Protein AF-A0A3A1XKC1-F1 (afdb_monomer_lite)

Sequence (94 aa):
VYERSRSHFATLNKAQGRGSNIKYKPYVFTEQGIYMLMTVLRGELAVKQSKALIRMFKQMKDFIVENRDFLSSKEMTQLLLQTSQNTNDIMQHS

pLDDT: mean 75.53, std 11.69, range [43.47, 92.19]

Foldseek 3Di:
DQDADQDDPVVDPPVVDPPPHDNDDQPCVDLVNLVVQLVVDDDPVSVVVSVVVNVVVVVVVVVCVVCVVPCDPVNVVVVVVVVVVVVVVVVVVD

Radius of gyration: 18.78 Å; chains: 1; bounding box: 31×30×55 Å

Structure (mmCIF, N/CA/C/O backbone):
data_AF-A0A3A1XKC1-F1
#
_entry.id   AF-A0A3A1XKC1-F1
#
loop_
_atom_site.group_PDB
_atom_site.id
_atom_site.type_symbol
_atom_site.label_atom_id
_atom_site.label_alt_id
_atom_site.label_comp_id
_atom_site.label_asym_id
_atom_site.la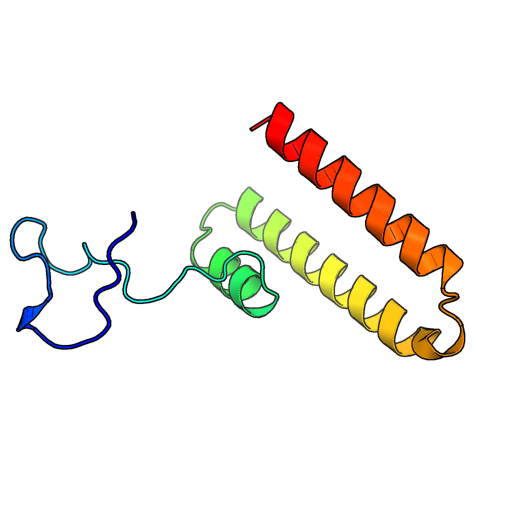bel_entity_id
_atom_site.label_seq_id
_atom_site.pdbx_PDB_ins_code
_atom_site.Cartn_x
_atom_site.Cartn_y
_atom_site.Cartn_z
_atom_site.occupancy
_atom_site.B_iso_or_equiv
_atom_site.auth_seq_id
_atom_site.auth_comp_id
_atom_site.auth_asym_id
_atom_site.auth_atom_id
_atom_site.pdbx_PDB_model_num
ATOM 1 N N . VAL A 1 1 ? -10.288 15.001 -18.520 1.00 43.47 1 VAL A N 1
ATOM 2 C CA . VAL A 1 1 ? -11.192 13.832 -18.372 1.00 43.47 1 VAL A CA 1
ATOM 3 C C . VAL A 1 1 ? -10.547 12.664 -19.100 1.00 43.47 1 VAL A C 1
ATOM 5 O O . VAL A 1 1 ? -10.369 12.767 -20.302 1.00 43.47 1 VAL A O 1
ATOM 8 N N . TYR A 1 2 ? -10.107 11.612 -18.402 1.00 51.81 2 TYR A N 1
ATOM 9 C CA . TYR A 1 2 ? -9.562 10.423 -19.072 1.00 51.81 2 TYR A CA 1
ATOM 10 C C . TYR A 1 2 ? -10.721 9.630 -19.684 1.00 51.81 2 TYR A C 1
ATOM 12 O O . TYR A 1 2 ? -11.527 9.032 -18.964 1.00 51.81 2 TYR A O 1
ATOM 20 N N . GLU A 1 3 ? -10.837 9.695 -21.006 1.00 52.97 3 GLU A N 1
ATOM 21 C CA . GLU A 1 3 ? -11.841 8.974 -21.780 1.00 52.97 3 GLU A CA 1
ATOM 22 C C . GLU A 1 3 ? -11.546 7.467 -21.717 1.00 52.97 3 GLU A C 1
ATOM 24 O O . GLU A 1 3 ? -10.424 7.023 -21.956 1.00 52.97 3 GLU A O 1
ATOM 29 N N . ARG A 1 4 ? -12.536 6.679 -21.283 1.00 56.06 4 ARG A N 1
ATOM 30 C CA . ARG A 1 4 ? -12.395 5.240 -21.007 1.00 56.06 4 ARG A CA 1
ATOM 31 C C . ARG A 1 4 ? -13.024 4.436 -22.142 1.00 56.06 4 ARG A C 1
ATOM 33 O O . ARG A 1 4 ? -14.237 4.230 -22.137 1.00 56.06 4 ARG A O 1
ATOM 40 N N . SER A 1 5 ? -12.220 3.934 -23.075 1.00 60.44 5 SER A N 1
ATOM 41 C CA . SER A 1 5 ? -12.683 3.000 -24.112 1.00 60.44 5 SER A CA 1
ATOM 42 C C . SER A 1 5 ? -12.840 1.593 -23.522 1.00 60.44 5 SER A C 1
ATOM 44 O O . SER A 1 5 ? -11.858 0.901 -23.246 1.00 60.44 5 SER A O 1
ATOM 46 N N . ARG A 1 6 ? -14.089 1.169 -23.284 1.00 56.09 6 ARG A N 1
ATOM 47 C CA . ARG A 1 6 ? -14.393 -0.149 -22.694 1.00 56.09 6 ARG A CA 1
ATOM 48 C C . ARG A 1 6 ? -14.678 -1.247 -23.715 1.00 56.09 6 ARG A C 1
ATOM 50 O O . ARG A 1 6 ? -14.646 -2.416 -23.343 1.00 56.09 6 ARG A O 1
ATOM 57 N N . SER A 1 7 ? -14.937 -0.925 -24.982 1.00 56.94 7 SER A N 1
ATOM 58 C CA . SER A 1 7 ? -15.268 -1.958 -25.964 1.00 56.94 7 SER A CA 1
ATOM 59 C C . SER A 1 7 ? -15.138 -1.513 -27.420 1.00 56.94 7 SER A C 1
ATOM 61 O O . SER A 1 7 ? -15.390 -0.369 -27.796 1.00 56.94 7 SER A O 1
ATOM 63 N N . HIS A 1 8 ? -14.795 -2.516 -28.229 1.00 51.50 8 HIS A N 1
ATOM 64 C CA . HIS A 1 8 ? -14.815 -2.558 -29.685 1.00 51.50 8 HIS A CA 1
ATOM 65 C C . HIS A 1 8 ? -13.737 -1.747 -30.417 1.00 51.50 8 HIS A C 1
ATOM 67 O O . HIS A 1 8 ? -13.399 -0.622 -30.063 1.00 51.50 8 HIS A O 1
ATOM 73 N N . PHE A 1 9 ? -13.226 -2.331 -31.504 1.00 59.62 9 PHE A N 1
ATOM 74 C CA . PHE A 1 9 ? -12.271 -1.731 -32.449 1.00 59.62 9 PHE A CA 1
ATOM 75 C C . PHE A 1 9 ? -12.687 -0.312 -32.913 1.00 59.62 9 PHE A C 1
ATOM 77 O O . PHE A 1 9 ? -11.851 0.457 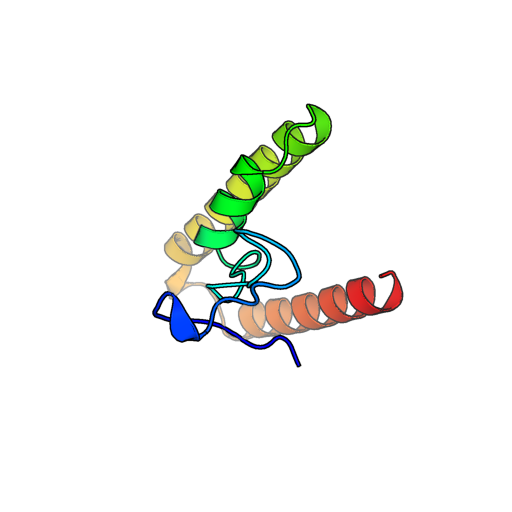-33.381 1.00 59.62 9 PHE A O 1
ATOM 84 N N . ALA A 1 10 ? -13.976 0.020 -32.760 1.00 57.81 10 ALA A N 1
ATOM 85 C CA . ALA A 1 10 ? -14.618 1.284 -33.099 1.00 57.81 10 ALA A CA 1
ATOM 86 C C . ALA A 1 10 ? -14.270 2.472 -32.179 1.00 57.81 10 ALA A C 1
ATOM 88 O O . ALA A 1 10 ? -14.249 3.595 -32.667 1.00 57.81 10 ALA A O 1
ATOM 89 N N . THR A 1 11 ? -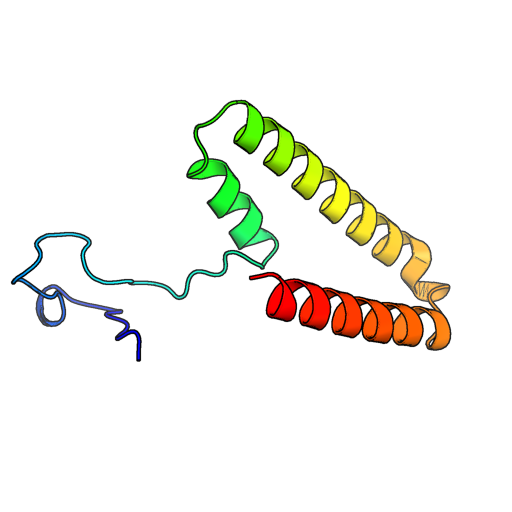13.975 2.263 -30.888 1.00 57.41 11 THR A N 1
ATOM 90 C CA . THR A 1 11 ? -13.663 3.368 -29.944 1.00 57.41 11 THR A CA 1
ATOM 91 C C . THR A 1 11 ? -12.162 3.547 -29.697 1.00 57.41 11 THR A C 1
ATOM 93 O O . THR A 1 11 ? -11.740 4.344 -28.860 1.00 57.41 11 THR A O 1
ATOM 96 N N . LEU A 1 12 ? -11.333 2.785 -30.413 1.00 60.38 12 LEU A N 1
ATOM 97 C CA . LEU A 1 12 ? -9.886 2.793 -30.253 1.00 60.38 12 LEU A CA 1
ATOM 98 C C . LEU A 1 12 ? -9.305 3.999 -30.998 1.00 60.38 12 LEU A C 1
ATOM 100 O O . LEU A 1 12 ? -9.498 4.132 -32.205 1.00 60.38 12 LEU A O 1
ATOM 104 N N . ASN A 1 13 ? -8.595 4.874 -30.282 1.00 61.44 13 ASN A N 1
ATOM 105 C CA . ASN A 1 13 ? -7.990 6.069 -30.866 1.00 61.44 13 ASN A CA 1
ATOM 106 C C . ASN A 1 13 ? -6.872 5.669 -31.851 1.00 61.44 13 ASN A C 1
ATOM 108 O O . ASN A 1 13 ? -5.744 5.367 -31.455 1.00 61.44 13 ASN A O 1
ATOM 112 N N . LYS A 1 14 ? -7.216 5.589 -33.145 1.00 62.44 14 LYS A N 1
ATOM 113 C CA . LYS A 1 14 ? -6.342 5.058 -34.206 1.00 62.44 14 LYS A CA 1
ATOM 114 C C . LYS A 1 14 ? -5.123 5.943 -34.477 1.00 62.44 14 LYS A C 1
ATOM 116 O O . LYS A 1 14 ? -4.127 5.434 -34.978 1.00 62.44 14 LYS A O 1
ATOM 121 N N . ALA A 1 15 ? -5.184 7.225 -34.110 1.00 66.25 15 ALA A N 1
ATOM 122 C CA . ALA A 1 15 ? -4.108 8.189 -34.336 1.00 66.25 15 ALA A CA 1
ATOM 123 C C . ALA A 1 15 ? -2.831 7.888 -33.525 1.00 66.25 15 ALA A C 1
ATOM 125 O O . ALA A 1 15 ? -1.743 8.256 -33.948 1.00 66.25 15 ALA A O 1
ATOM 126 N N . GLN A 1 16 ? -2.948 7.203 -32.382 1.00 64.62 16 GLN A N 1
ATOM 127 C CA . GLN A 1 16 ? -1.830 6.938 -31.459 1.00 64.62 16 GLN A CA 1
ATOM 128 C C . GLN A 1 16 ? -1.423 5.454 -31.376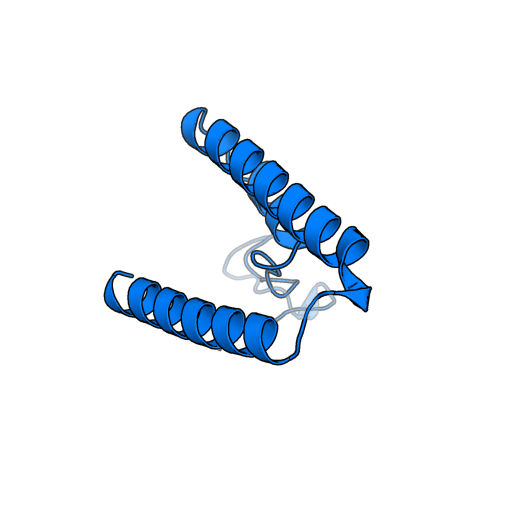 1.00 64.62 16 GLN A C 1
ATOM 130 O O . GLN A 1 16 ? -0.658 5.068 -30.498 1.00 64.62 16 GLN A O 1
ATOM 135 N N . GLY A 1 17 ? -1.914 4.603 -32.283 1.00 62.44 17 GLY A N 1
ATOM 136 C CA . GLY A 1 17 ? -1.560 3.179 -32.317 1.00 62.44 17 GLY A CA 1
ATOM 137 C C . GLY A 1 17 ? -2.257 2.313 -31.254 1.00 62.44 17 GLY A C 1
ATOM 138 O O . GLY A 1 17 ? -3.107 2.763 -30.484 1.00 62.44 17 GLY A O 1
ATOM 139 N N . ARG A 1 18 ? -1.941 1.009 -31.243 1.00 60.34 18 ARG A N 1
ATOM 140 C CA . ARG A 1 18 ? -2.520 0.036 -30.296 1.00 60.34 18 ARG A CA 1
ATOM 141 C C . ARG A 1 18 ? -2.025 0.317 -28.870 1.00 60.34 18 ARG A C 1
ATOM 143 O O . ARG A 1 18 ? -0.827 0.395 -28.649 1.00 60.34 18 ARG A O 1
ATOM 150 N N . GLY A 1 19 ? -2.945 0.387 -27.903 1.00 62.50 19 GLY A N 1
ATOM 151 C CA . GLY A 1 19 ? -2.619 0.539 -26.474 1.00 62.50 19 GLY A CA 1
ATOM 152 C C . GLY A 1 19 ? -2.686 1.970 -25.926 1.00 62.50 19 GLY A C 1
ATOM 153 O O . GLY A 1 19 ? -2.513 2.158 -24.730 1.00 62.50 19 GLY A O 1
ATOM 154 N N . SER A 1 20 ? -3.012 2.957 -26.763 1.00 64.81 20 SER A N 1
ATOM 155 C CA . SER A 1 20 ? -3.143 4.377 -26.390 1.00 64.81 20 SER A CA 1
ATOM 156 C C . SER A 1 20 ? -4.347 4.700 -25.492 1.00 64.81 20 SER A C 1
ATOM 158 O O . SER A 1 20 ? -4.422 5.779 -24.914 1.00 64.81 20 SER A O 1
ATOM 160 N N . ASN A 1 21 ? -5.303 3.776 -25.365 1.00 70.62 21 ASN A N 1
ATOM 161 C CA . ASN A 1 21 ? -6.528 3.979 -24.599 1.00 70.62 21 ASN A CA 1
ATOM 162 C C . ASN A 1 21 ? -6.490 3.223 -23.264 1.00 70.62 21 ASN A C 1
ATOM 164 O O . ASN A 1 21 ? -6.293 2.004 -23.234 1.00 70.62 21 ASN A O 1
ATOM 168 N N . ILE A 1 22 ? -6.743 3.935 -22.162 1.00 66.25 22 ILE A N 1
ATOM 169 C CA . ILE A 1 22 ? -6.860 3.344 -20.825 1.00 66.25 22 ILE A CA 1
ATOM 170 C C . ILE A 1 22 ? -8.191 2.577 -20.749 1.00 66.25 22 ILE A C 1
ATOM 172 O O . ILE A 1 22 ? -9.258 3.159 -20.554 1.00 66.25 22 ILE A O 1
ATOM 176 N N . LYS A 1 23 ? -8.126 1.248 -20.909 1.00 68.12 23 LYS A N 1
ATOM 177 C CA . LYS A 1 23 ? -9.309 0.363 -20.913 1.00 68.12 23 LYS A CA 1
ATOM 178 C C . LYS A 1 23 ? -9.972 0.213 -19.541 1.00 68.12 23 LYS A C 1
ATOM 180 O O . LYS A 1 23 ? -11.188 0.054 -19.453 1.00 68.12 23 LYS A O 1
ATOM 185 N N . TYR A 1 24 ? -9.184 0.283 -18.469 1.00 64.25 24 TYR A N 1
ATOM 186 C CA . TYR A 1 24 ? -9.645 0.099 -17.092 1.00 64.25 24 TYR A CA 1
ATOM 187 C C . TYR A 1 24 ? -9.153 1.236 -16.210 1.00 64.25 24 TYR A C 1
ATOM 189 O O . TYR A 1 24 ? -8.044 1.730 -16.396 1.00 64.25 24 TYR A O 1
ATOM 197 N N . LYS A 1 25 ? -9.963 1.637 -15.223 1.00 67.06 25 LYS A N 1
ATOM 198 C CA . LYS A 1 25 ? -9.500 2.585 -14.208 1.00 67.06 25 LYS A CA 1
ATOM 199 C C . LYS A 1 25 ? -8.321 1.922 -13.480 1.00 67.06 25 LYS A C 1
ATOM 201 O O . LYS A 1 25 ? -8.504 0.810 -12.986 1.00 67.06 25 LYS A O 1
ATOM 206 N N . PRO A 1 26 ? -7.131 2.540 -13.439 1.00 63.47 26 PRO A N 1
ATOM 207 C CA . PRO A 1 26 ? -6.005 1.957 -12.731 1.00 63.47 26 PRO A CA 1
ATOM 208 C C . PRO A 1 26 ? -6.355 1.926 -11.242 1.00 63.47 26 PRO A C 1
ATOM 210 O O . PRO A 1 26 ? -6.411 2.960 -10.582 1.00 63.47 26 PRO A O 1
ATOM 213 N N . TYR A 1 27 ? -6.635 0.736 -10.715 1.00 68.38 27 TYR A N 1
ATOM 214 C CA . TYR A 1 27 ? -6.953 0.520 -9.302 1.00 68.38 27 TYR A CA 1
ATOM 215 C C . TYR A 1 27 ? -5.693 0.456 -8.438 1.00 68.38 27 TYR A C 1
ATOM 217 O O . TYR A 1 27 ? -5.699 -0.221 -7.421 1.00 68.38 27 TYR A O 1
ATOM 225 N N . VAL A 1 28 ? -4.620 1.141 -8.836 1.00 61.72 28 VAL A N 1
ATOM 226 C CA . VAL A 1 28 ? -3.245 0.998 -8.321 1.00 61.72 28 VAL A CA 1
ATOM 227 C C . VAL A 1 28 ? -3.099 1.165 -6.801 1.00 61.72 28 VAL A C 1
ATOM 229 O O . VAL A 1 28 ? -2.139 0.663 -6.236 1.00 61.72 28 VAL A O 1
ATOM 232 N N . PHE A 1 29 ? -4.078 1.778 -6.129 1.00 64.69 29 PHE A N 1
ATOM 233 C CA . PHE A 1 29 ? -4.115 1.967 -4.671 1.00 64.69 29 PHE A CA 1
ATOM 234 C C . PHE A 1 29 ? -5.068 1.012 -3.929 1.00 64.69 29 PHE A C 1
ATOM 236 O O . PHE A 1 29 ? -5.409 1.237 -2.774 1.00 64.69 29 PHE A O 1
ATOM 243 N N . THR A 1 30 ? -5.536 -0.039 -4.596 1.00 74.00 30 THR A N 1
ATOM 244 C CA . THR A 1 30 ? -6.257 -1.157 -3.966 1.00 74.00 30 THR A CA 1
ATOM 245 C C . THR A 1 30 ? -5.290 -2.301 -3.696 1.00 74.00 30 THR A C 1
ATOM 247 O O . THR A 1 30 ? -4.221 -2.345 -4.302 1.00 74.00 30 THR A O 1
ATOM 250 N N . GLU A 1 31 ? -5.668 -3.262 -2.852 1.00 71.62 31 GLU A N 1
ATOM 251 C CA . GLU A 1 31 ? -4.841 -4.449 -2.598 1.00 71.62 31 GLU A CA 1
ATOM 252 C C . GLU A 1 31 ? -4.436 -5.138 -3.916 1.00 71.62 31 GLU A C 1
ATOM 254 O O . GLU A 1 31 ? -3.254 -5.342 -4.195 1.00 71.62 31 GLU A O 1
ATOM 259 N N . GLN A 1 32 ? -5.407 -5.375 -4.802 1.00 73.00 32 GLN A N 1
ATOM 260 C CA . GLN A 1 32 ? -5.165 -5.941 -6.128 1.00 73.00 32 GLN A CA 1
ATOM 261 C C . GLN A 1 32 ? -4.339 -5.015 -7.028 1.00 73.00 32 GLN A C 1
ATOM 263 O O . GLN A 1 32 ? -3.515 -5.488 -7.808 1.00 73.00 32 GLN A O 1
ATOM 268 N N . GLY A 1 33 ? -4.511 -3.699 -6.926 1.00 76.88 33 GLY A N 1
ATOM 269 C CA . GLY A 1 33 ? -3.727 -2.745 -7.708 1.00 76.88 33 GLY A CA 1
ATOM 270 C C . GLY A 1 33 ? -2.279 -2.601 -7.270 1.00 76.88 33 GLY A C 1
ATOM 271 O O . GLY A 1 33 ? -1.420 -2.387 -8.122 1.00 76.88 33 GLY A O 1
ATOM 272 N N . ILE A 1 34 ? -1.991 -2.783 -5.983 1.00 76.12 34 ILE A N 1
ATOM 273 C CA . ILE A 1 34 ? -0.626 -2.869 -5.461 1.00 76.12 34 ILE A CA 1
ATOM 274 C C . ILE A 1 34 ? 0.066 -4.109 -6.042 1.00 76.12 34 ILE A C 1
ATOM 276 O O . ILE A 1 34 ? 1.207 -4.016 -6.504 1.00 76.12 34 ILE A O 1
ATOM 280 N N . TYR A 1 35 ? -0.636 -5.249 -6.112 1.00 76.50 35 TYR A N 1
ATOM 281 C CA . TYR A 1 35 ? -0.126 -6.441 -6.800 1.00 76.50 35 TYR A CA 1
ATOM 282 C C . TYR A 1 35 ? 0.097 -6.202 -8.300 1.00 76.50 35 TYR A C 1
ATOM 284 O O . TYR A 1 35 ? 1.023 -6.754 -8.881 1.00 76.50 35 TYR A O 1
ATOM 292 N N . MET A 1 36 ? -0.697 -5.351 -8.950 1.00 76.81 36 MET A N 1
ATOM 293 C CA . MET A 1 36 ? -0.440 -4.972 -10.344 1.00 76.81 36 MET A CA 1
ATOM 294 C C . MET A 1 36 ? 0.779 -4.046 -10.463 1.00 76.81 36 MET A C 1
ATOM 296 O O . MET A 1 36 ? 1.615 -4.253 -11.342 1.00 76.81 36 MET A O 1
ATOM 300 N N . LEU A 1 37 ? 0.942 -3.073 -9.561 1.00 73.75 37 LEU A N 1
ATOM 301 C CA . LEU A 1 37 ? 2.092 -2.160 -9.542 1.00 73.75 37 LEU A CA 1
ATOM 302 C C . LEU A 1 37 ? 3.427 -2.904 -9.423 1.00 73.75 37 LEU A C 1
ATOM 304 O O . LEU A 1 37 ? 4.364 -2.597 -10.157 1.00 73.75 37 LEU A O 1
ATOM 308 N N . MET A 1 38 ? 3.520 -3.926 -8.567 1.00 74.69 38 MET A N 1
ATOM 309 C CA . MET A 1 38 ? 4.761 -4.707 -8.444 1.00 74.69 38 MET A CA 1
ATOM 310 C C . MET A 1 38 ? 5.164 -5.417 -9.744 1.00 74.69 38 MET A C 1
ATOM 312 O O . MET A 1 38 ? 6.341 -5.705 -9.927 1.00 74.69 38 MET A O 1
ATOM 316 N N . THR A 1 39 ? 4.218 -5.701 -10.650 1.00 73.88 39 THR A N 1
ATOM 317 C CA . THR A 1 39 ? 4.529 -6.374 -11.925 1.00 73.88 39 THR A CA 1
ATOM 318 C C . THR A 1 39 ? 5.119 -5.431 -12.970 1.00 73.88 39 THR A C 1
ATOM 320 O O . THR A 1 39 ? 5.849 -5.876 -13.855 1.00 73.88 39 THR A O 1
ATOM 323 N N . VAL A 1 40 ? 4.833 -4.129 -12.868 1.00 75.50 40 VAL A N 1
ATOM 324 C CA . VAL A 1 40 ? 5.340 -3.110 -13.801 1.00 75.50 40 VAL A CA 1
ATOM 325 C C . VAL A 1 40 ? 6.637 -2.456 -13.315 1.00 75.50 40 VAL A C 1
ATOM 327 O O . VAL A 1 40 ? 7.394 -1.918 -14.122 1.00 75.50 40 VAL A O 1
ATOM 330 N N . LEU A 1 41 ? 6.935 -2.537 -12.017 1.00 80.69 41 LEU A N 1
ATOM 331 C CA . LEU A 1 41 ? 8.174 -2.035 -11.427 1.00 80.69 41 LEU A CA 1
ATOM 332 C C . LEU A 1 41 ? 9.336 -3.015 -11.669 1.00 80.69 41 LEU A C 1
ATOM 334 O O . LEU A 1 41 ? 9.347 -4.125 -11.149 1.00 80.69 41 LEU A O 1
ATOM 338 N N . ARG A 1 42 ? 10.337 -2.598 -12.458 1.00 78.69 42 ARG A N 1
ATOM 339 C CA . ARG A 1 42 ? 11.464 -3.456 -12.892 1.00 78.69 42 ARG A CA 1
ATOM 340 C C . ARG A 1 42 ? 12.808 -3.194 -12.196 1.00 78.69 42 ARG A C 1
ATOM 342 O O . ARG A 1 42 ? 13.748 -3.948 -12.413 1.00 78.69 42 ARG A O 1
ATOM 349 N N . GLY A 1 43 ? 12.916 -2.145 -11.379 1.00 86.75 43 GLY A N 1
ATOM 350 C CA . GLY A 1 43 ? 14.156 -1.801 -10.671 1.00 86.75 43 GLY A CA 1
ATOM 351 C C . GLY A 1 43 ? 14.341 -2.593 -9.376 1.00 86.75 43 GLY A C 1
ATOM 352 O O . GLY A 1 43 ? 13.369 -2.854 -8.674 1.00 86.75 43 GLY A O 1
ATOM 353 N N . GLU A 1 44 ? 15.580 -2.923 -9.011 1.00 86.31 44 GLU A N 1
ATOM 354 C CA . GLU A 1 44 ? 15.889 -3.690 -7.792 1.00 86.31 44 GLU A CA 1
ATOM 355 C C . GLU A 1 44 ? 15.374 -3.001 -6.515 1.00 86.31 44 GLU A C 1
ATOM 357 O O . GLU A 1 44 ? 14.731 -3.633 -5.669 1.00 86.31 44 GLU A O 1
ATOM 362 N N . LEU A 1 45 ? 15.552 -1.676 -6.424 1.00 87.88 45 LEU A N 1
ATOM 363 C CA . LEU A 1 45 ? 14.998 -0.859 -5.343 1.00 87.88 45 LEU A CA 1
ATOM 364 C C . LEU A 1 45 ? 13.464 -0.911 -5.322 1.00 87.88 45 LEU A C 1
ATOM 366 O O . LEU A 1 45 ? 12.867 -1.110 -4.264 1.00 87.88 45 LEU A O 1
ATOM 370 N N . ALA A 1 46 ? 12.835 -0.789 -6.491 1.00 84.38 46 ALA A N 1
ATOM 371 C CA . ALA A 1 46 ? 11.384 -0.795 -6.617 1.00 84.38 46 ALA A CA 1
ATOM 372 C C . ALA A 1 46 ? 10.794 -2.159 -6.220 1.00 84.38 46 ALA A C 1
ATOM 374 O O . ALA A 1 46 ? 9.847 -2.213 -5.442 1.00 84.38 46 ALA A O 1
ATOM 375 N N . VAL A 1 47 ? 11.410 -3.267 -6.645 1.00 83.50 47 VAL A N 1
ATOM 376 C CA . VAL A 1 47 ? 11.007 -4.631 -6.262 1.00 83.50 47 VAL A CA 1
ATOM 377 C C . VAL A 1 47 ? 11.131 -4.842 -4.750 1.00 83.50 47 VAL A C 1
ATOM 379 O O . VAL A 1 47 ? 10.233 -5.420 -4.129 1.00 83.50 47 VAL A O 1
ATOM 382 N N . LYS A 1 48 ? 12.220 -4.368 -4.128 1.00 87.38 48 LYS A N 1
ATOM 383 C CA . LYS A 1 48 ? 12.412 -4.448 -2.670 1.00 87.38 48 LYS A CA 1
ATOM 384 C C . LYS A 1 48 ? 11.335 -3.658 -1.923 1.00 87.38 48 LYS A C 1
ATOM 386 O O . LYS A 1 48 ? 10.746 -4.183 -0.976 1.00 87.38 48 LYS A O 1
ATOM 391 N N . GLN A 1 49 ? 11.051 -2.436 -2.369 1.00 84.81 49 GLN A N 1
ATOM 392 C CA . GLN A 1 49 ? 10.023 -1.577 -1.781 1.00 84.81 49 GLN A CA 1
ATOM 393 C C . GLN A 1 49 ? 8.617 -2.166 -1.950 1.00 84.81 49 GLN A C 1
ATOM 395 O O . GLN A 1 49 ? 7.876 -2.244 -0.973 1.00 84.81 49 GLN A O 1
ATOM 400 N N . SER A 1 50 ? 8.264 -2.678 -3.133 1.00 82.50 50 SER A N 1
ATOM 401 C CA . SER A 1 50 ? 6.958 -3.313 -3.363 1.00 82.50 50 SER A CA 1
ATOM 402 C C . SER A 1 50 ? 6.732 -4.528 -2.462 1.00 82.50 50 SER A C 1
ATOM 404 O O . SER A 1 50 ? 5.648 -4.690 -1.904 1.00 82.50 50 SER A O 1
ATOM 406 N N . LYS A 1 51 ? 7.760 -5.365 -2.255 1.00 83.62 51 LYS A N 1
ATOM 407 C CA . LYS A 1 51 ? 7.680 -6.505 -1.325 1.00 83.62 51 LYS A CA 1
ATOM 408 C C . LYS A 1 51 ? 7.465 -6.057 0.121 1.00 83.62 51 LYS A C 1
ATOM 410 O O . LYS A 1 51 ? 6.700 -6.697 0.839 1.00 83.62 51 LYS A O 1
ATOM 415 N N . ALA A 1 52 ? 8.143 -4.995 0.557 1.00 86.06 52 ALA A N 1
ATOM 416 C CA . ALA A 1 52 ? 7.959 -4.442 1.897 1.00 86.06 52 ALA A CA 1
ATOM 417 C C . ALA A 1 52 ? 6.532 -3.912 2.084 1.00 86.06 52 ALA A C 1
ATOM 419 O O . ALA A 1 52 ? 5.876 -4.256 3.064 1.00 86.06 52 ALA A O 1
ATOM 420 N N . LEU A 1 53 ? 6.026 -3.176 1.095 1.00 84.38 53 LEU A N 1
ATOM 421 C CA . LEU A 1 53 ? 4.680 -2.619 1.104 1.00 84.38 53 LEU A CA 1
ATOM 422 C C . LEU A 1 53 ? 3.616 -3.724 1.221 1.00 84.38 53 LEU A C 1
ATOM 424 O O . LEU A 1 53 ? 2.774 -3.664 2.110 1.00 84.38 53 LEU A O 1
ATOM 428 N N . ILE A 1 54 ? 3.706 -4.793 0.423 1.00 83.69 54 ILE A N 1
ATOM 429 C CA . ILE A 1 54 ? 2.776 -5.936 0.513 1.00 83.69 54 ILE A CA 1
ATOM 430 C C . ILE A 1 54 ? 2.798 -6.585 1.903 1.00 83.69 54 ILE A C 1
ATOM 432 O O . ILE A 1 54 ? 1.745 -6.901 2.455 1.00 83.69 54 ILE A O 1
ATOM 436 N N . ARG A 1 55 ? 3.987 -6.781 2.490 1.00 87.50 55 ARG A N 1
ATOM 437 C CA . ARG A 1 55 ? 4.111 -7.367 3.835 1.00 87.50 55 ARG A CA 1
ATOM 438 C C . ARG A 1 55 ? 3.440 -6.497 4.892 1.00 87.50 55 ARG A C 1
ATOM 440 O O . ARG A 1 55 ? 2.742 -7.042 5.740 1.00 87.50 55 ARG A O 1
ATOM 447 N N . MET A 1 56 ? 3.609 -5.178 4.808 1.00 87.31 56 MET A N 1
ATOM 448 C CA . MET A 1 56 ? 2.950 -4.241 5.718 1.00 87.31 56 MET A CA 1
ATOM 449 C C . MET A 1 56 ? 1.428 -4.297 5.580 1.00 87.31 56 MET A C 1
ATOM 451 O O . MET A 1 56 ? 0.737 -4.447 6.581 1.00 87.31 56 MET A O 1
ATOM 455 N N . PHE A 1 57 ? 0.897 -4.269 4.354 1.00 83.38 57 PHE A N 1
ATOM 456 C CA . PHE A 1 57 ? -0.550 -4.376 4.129 1.00 83.38 57 PHE A CA 1
ATOM 457 C C . PHE A 1 57 ? -1.127 -5.696 4.646 1.00 83.38 57 PHE A C 1
ATOM 459 O O . PHE A 1 57 ? -2.180 -5.696 5.284 1.00 83.38 57 PHE A O 1
ATOM 466 N N . LYS A 1 58 ? -0.420 -6.814 4.433 1.00 86.06 58 LYS A N 1
ATOM 467 C CA . LYS A 1 58 ? -0.806 -8.113 4.994 1.00 86.06 58 LYS A CA 1
ATOM 468 C C . LYS A 1 58 ? -0.880 -8.046 6.522 1.00 86.06 58 LYS A C 1
ATOM 470 O O . LYS A 1 58 ? -1.905 -8.409 7.083 1.00 86.06 58 LYS A O 1
ATOM 475 N N . GLN A 1 59 ? 0.169 -7.544 7.175 1.00 86.88 59 GLN A N 1
ATOM 476 C CA . GLN A 1 59 ? 0.226 -7.422 8.636 1.00 86.88 59 GLN A CA 1
ATOM 477 C C . GLN A 1 59 ? -0.884 -6.523 9.186 1.00 86.88 59 GLN A C 1
ATOM 479 O O . GLN A 1 59 ? -1.531 -6.892 10.157 1.00 86.88 59 GLN A O 1
ATOM 484 N N . MET A 1 60 ? -1.149 -5.381 8.547 1.00 84.25 60 MET A N 1
ATOM 485 C CA . MET A 1 60 ? -2.249 -4.495 8.937 1.00 84.25 60 MET A CA 1
ATOM 486 C C . MET A 1 60 ? -3.605 -5.195 8.819 1.00 84.25 60 MET A C 1
ATOM 488 O O . MET A 1 60 ? -4.430 -5.095 9.723 1.00 84.25 60 MET A O 1
ATOM 492 N N . LYS A 1 61 ? -3.841 -5.928 7.724 1.00 84.94 61 LYS A N 1
ATOM 493 C CA . LYS A 1 61 ? -5.084 -6.684 7.529 1.00 84.94 61 LYS A CA 1
ATOM 494 C C . LYS A 1 61 ? -5.232 -7.782 8.578 1.00 84.94 61 LYS A C 1
ATOM 496 O O . LYS A 1 61 ? -6.309 -7.922 9.145 1.00 84.94 61 LYS A O 1
ATOM 501 N N . ASP A 1 62 ? -4.182 -8.566 8.800 1.00 87.62 62 ASP A N 1
ATOM 502 C CA . ASP A 1 62 ? -4.184 -9.666 9.766 1.00 87.62 62 ASP A CA 1
ATOM 503 C C . ASP A 1 62 ? -4.438 -9.119 11.178 1.00 87.62 62 ASP A C 1
ATOM 505 O O . ASP A 1 62 ? -5.356 -9.585 11.844 1.00 87.62 62 ASP A O 1
ATOM 509 N N . PHE A 1 63 ? -3.777 -8.021 11.556 1.00 85.56 63 PHE A N 1
ATOM 510 C CA . PHE A 1 63 ? -4.023 -7.316 12.815 1.00 85.56 63 PHE A CA 1
ATOM 511 C C . PHE A 1 63 ? -5.483 -6.872 12.971 1.00 85.56 63 PHE A C 1
ATOM 513 O O . PHE A 1 63 ? -6.094 -7.113 14.010 1.00 85.56 63 PHE A O 1
ATOM 520 N N . ILE A 1 64 ? -6.068 -6.254 11.940 1.00 82.62 64 ILE A N 1
ATOM 521 C CA . ILE A 1 64 ? -7.467 -5.807 11.982 1.00 82.62 64 ILE A CA 1
ATOM 522 C C . ILE A 1 64 ? -8.425 -6.993 12.108 1.00 82.62 64 ILE A C 1
ATOM 524 O O . ILE A 1 64 ? -9.426 -6.893 12.809 1.00 82.62 64 ILE A O 1
ATOM 528 N N . VAL A 1 65 ? -8.147 -8.101 11.418 1.00 85.00 65 VAL A N 1
ATOM 529 C CA . VAL A 1 65 ? -8.987 -9.305 11.450 1.00 85.00 65 VAL A CA 1
ATOM 530 C C . VAL A 1 65 ? -8.910 -9.995 12.811 1.00 85.00 65 VAL A C 1
ATOM 532 O O . VAL A 1 65 ? -9.952 -10.356 13.350 1.00 85.00 65 VAL A O 1
ATOM 535 N N . GLU A 1 66 ? -7.710 -10.139 13.371 1.00 85.50 66 GLU A N 1
ATOM 536 C CA . GLU A 1 66 ? -7.468 -10.773 14.674 1.00 85.50 66 GLU A CA 1
ATOM 537 C C . GLU A 1 66 ? -8.034 -9.955 15.841 1.00 85.50 66 GLU A C 1
ATOM 539 O O . GLU A 1 66 ? -8.489 -10.526 16.826 1.00 85.50 66 GLU A O 1
ATOM 544 N N . ASN A 1 67 ? -8.058 -8.625 15.718 1.00 82.56 67 ASN A N 1
ATOM 545 C CA . ASN A 1 67 ? -8.500 -7.714 16.778 1.00 82.56 67 ASN A CA 1
ATOM 546 C C . ASN A 1 67 ? -9.869 -7.076 16.491 1.00 82.56 67 ASN A C 1
ATOM 548 O O . ASN A 1 67 ? -10.189 -6.043 17.078 1.00 82.56 67 ASN A O 1
ATOM 552 N N . ARG A 1 68 ? -10.694 -7.657 15.604 1.00 72.19 68 ARG A N 1
ATOM 553 C CA . ARG A 1 68 ? -11.993 -7.072 15.200 1.00 72.19 68 ARG A CA 1
ATOM 554 C C . ARG A 1 68 ? -12.893 -6.694 16.371 1.00 72.19 68 ARG A C 1
ATOM 556 O O . ARG A 1 68 ? -13.538 -5.654 16.309 1.00 72.19 68 ARG A O 1
ATOM 563 N N . ASP A 1 69 ? -12.912 -7.522 17.407 1.00 74.25 69 ASP A N 1
ATOM 564 C CA . ASP A 1 69 ? -13.772 -7.326 18.575 1.00 74.25 69 ASP A CA 1
ATOM 565 C C . ASP A 1 69 ? -13.186 -6.311 19.574 1.00 74.25 69 ASP A C 1
ATOM 567 O O . ASP A 1 69 ? -13.909 -5.761 20.402 1.00 74.25 69 ASP A O 1
ATOM 571 N N . PHE A 1 70 ? -11.880 -6.038 19.480 1.00 68.88 70 PHE A N 1
ATOM 572 C CA . PHE A 1 70 ? -11.143 -5.129 20.362 1.00 68.88 70 PHE A CA 1
ATOM 573 C C . PHE A 1 70 ? -10.917 -3.739 19.769 1.00 68.88 70 PHE A C 1
ATOM 575 O O . PHE A 1 70 ? -10.667 -2.805 20.527 1.00 68.88 70 PHE A O 1
ATOM 582 N N . LEU A 1 71 ? -11.014 -3.585 18.445 1.00 77.19 71 LEU A N 1
ATOM 583 C CA . LEU A 1 71 ? -10.865 -2.295 17.777 1.00 77.19 71 LEU A CA 1
ATOM 584 C C . LEU A 1 71 ? -12.002 -1.359 18.186 1.00 77.19 71 LEU A C 1
ATOM 586 O O . LEU A 1 71 ? -13.111 -1.395 17.649 1.00 77.19 71 LEU A O 1
ATOM 590 N N . SER A 1 72 ? -11.716 -0.492 19.150 1.00 78.75 72 SER A N 1
ATOM 591 C CA . SER A 1 72 ? -12.681 0.479 19.631 1.00 78.75 72 SER A CA 1
ATOM 592 C C . SER A 1 72 ? -12.919 1.559 18.575 1.00 78.75 72 SER A C 1
ATOM 594 O O . SER A 1 72 ? -12.032 1.948 17.807 1.00 78.75 72 SER A O 1
ATOM 596 N N . SER A 1 73 ? -14.120 2.141 18.587 1.00 78.44 73 SER A N 1
ATOM 597 C CA . SER A 1 73 ? -14.467 3.264 17.705 1.00 78.44 73 SER A CA 1
ATOM 598 C C . SER A 1 73 ? -13.489 4.447 17.832 1.00 78.44 73 SER A C 1
ATOM 600 O O . SER A 1 73 ? -13.328 5.232 16.893 1.00 78.44 73 SER A O 1
ATOM 602 N N . LYS A 1 74 ? -12.807 4.570 18.978 1.00 81.69 74 LYS A N 1
ATOM 603 C CA . LYS A 1 74 ? -11.799 5.599 19.246 1.00 81.69 74 LYS A CA 1
ATOM 604 C C . LYS A 1 74 ? -10.518 5.372 18.440 1.00 81.69 74 LYS A C 1
ATOM 606 O O . LYS A 1 74 ? -10.041 6.304 17.797 1.00 81.69 74 LYS A O 1
ATOM 611 N N . GLU A 1 75 ? -9.996 4.148 18.428 1.00 82.06 75 GLU A N 1
ATOM 612 C CA . GLU A 1 75 ? -8.798 3.788 17.653 1.00 82.06 75 GLU A CA 1
ATOM 613 C C . GLU A 1 75 ? -9.055 3.931 16.153 1.00 82.06 75 GLU A C 1
ATOM 615 O O . GLU A 1 75 ? -8.218 4.455 15.418 1.00 82.06 75 GLU A O 1
ATOM 620 N N . MET A 1 76 ? -10.261 3.567 15.708 1.00 81.94 76 MET A N 1
ATOM 621 C CA . MET A 1 76 ? -10.658 3.732 14.313 1.00 81.94 76 MET A CA 1
ATOM 622 C C . MET A 1 76 ? -10.715 5.207 13.892 1.00 81.94 76 MET A C 1
ATOM 624 O O . MET A 1 76 ? -10.249 5.572 12.811 1.00 81.94 76 MET A O 1
ATOM 628 N N . THR A 1 77 ? -11.233 6.072 14.768 1.00 86.00 77 THR A N 1
ATOM 629 C CA . THR A 1 77 ? -11.279 7.526 14.543 1.00 86.00 77 THR A CA 1
ATOM 630 C C . THR A 1 77 ? -9.874 8.121 14.464 1.00 86.00 77 THR A C 1
ATOM 632 O O . THR A 1 77 ? -9.592 8.937 13.587 1.00 86.00 77 THR A O 1
ATOM 635 N N . GLN A 1 78 ? -8.966 7.682 15.338 1.00 87.62 78 GLN A N 1
ATOM 636 C CA . GLN A 1 78 ? -7.574 8.126 15.320 1.00 87.62 78 GLN A CA 1
ATOM 637 C C . GLN A 1 78 ? -6.857 7.698 14.032 1.00 87.62 78 GLN A C 1
ATOM 639 O O . GLN A 1 78 ? -6.153 8.510 13.430 1.00 87.62 78 GLN A O 1
ATOM 644 N N . LEU A 1 79 ? -7.089 6.468 13.559 1.00 84.44 79 LEU A N 1
ATOM 645 C CA . LEU A 1 79 ? -6.526 6.000 12.292 1.00 84.44 79 LEU A CA 1
ATOM 646 C C . LEU A 1 79 ? -7.039 6.819 11.098 1.00 84.44 79 LEU A C 1
ATOM 648 O O . LEU A 1 79 ? -6.263 7.164 10.206 1.00 84.44 79 LEU A O 1
ATOM 652 N N . LEU A 1 80 ? -8.330 7.162 11.082 1.00 85.50 80 LEU A N 1
ATOM 653 C CA . LEU A 1 80 ? -8.933 8.005 10.043 1.00 85.50 80 LEU A CA 1
ATOM 654 C C . LEU A 1 80 ? -8.337 9.418 10.020 1.00 85.50 80 LEU A C 1
ATOM 656 O O . LEU A 1 80 ? -8.008 9.928 8.945 1.00 85.50 80 LEU A O 1
ATOM 660 N N . LEU A 1 81 ? -8.158 10.031 11.194 1.00 92.19 81 LEU A N 1
ATOM 661 C CA . LEU A 1 81 ? -7.511 11.340 11.322 1.00 92.19 81 LEU A CA 1
ATOM 662 C C . LEU A 1 81 ? -6.075 11.297 10.797 1.00 92.19 81 LEU A C 1
ATOM 664 O O . LEU A 1 81 ? -5.700 12.123 9.967 1.00 92.19 81 LEU A O 1
ATOM 668 N N . GLN A 1 82 ? -5.298 10.291 11.202 1.00 89.50 82 GLN A N 1
ATOM 669 C CA . GLN A 1 82 ? -3.919 10.133 10.744 1.00 89.50 82 GLN A CA 1
ATOM 670 C C . GLN A 1 82 ? -3.833 9.863 9.237 1.00 89.50 82 GLN A C 1
ATOM 672 O O . GLN A 1 82 ? -2.977 10.418 8.558 1.00 89.50 82 GLN A O 1
ATOM 677 N N . THR A 1 83 ? -4.746 9.064 8.682 1.00 87.88 83 THR A N 1
ATOM 678 C CA . THR A 1 83 ? -4.799 8.801 7.235 1.00 87.88 83 THR A CA 1
ATOM 679 C C . THR A 1 83 ? -5.106 10.076 6.450 1.00 87.88 83 THR A C 1
ATOM 681 O O . THR A 1 83 ? -4.510 10.315 5.399 1.00 87.88 83 THR A O 1
ATOM 684 N N . SER A 1 84 ? -5.998 10.922 6.970 1.00 91.31 84 SER A N 1
ATOM 685 C CA . SER A 1 84 ? -6.337 12.212 6.360 1.00 91.31 84 SER A CA 1
ATOM 686 C C . SER A 1 84 ? -5.153 13.179 6.403 1.00 91.31 84 SER A C 1
ATOM 688 O O . SER A 1 84 ? -4.851 13.815 5.396 1.00 91.31 84 SER A O 1
ATOM 690 N N . GLN A 1 85 ? -4.437 13.228 7.531 1.00 91.62 85 GLN A N 1
ATOM 691 C CA . GLN A 1 85 ? -3.210 14.011 7.677 1.00 91.62 85 GLN A CA 1
ATOM 692 C C . GLN A 1 85 ? -2.138 13.549 6.682 1.00 91.62 85 GLN A C 1
ATOM 694 O O . GLN A 1 85 ? -1.684 14.342 5.867 1.00 91.62 85 GLN A O 1
ATOM 699 N N . ASN A 1 86 ? -1.830 12.248 6.660 1.00 87.50 86 ASN A N 1
ATOM 700 C CA . ASN A 1 86 ? -0.850 11.672 5.739 1.00 87.50 86 ASN A CA 1
ATOM 701 C C . ASN A 1 86 ? -1.222 11.932 4.269 1.00 87.50 86 ASN A C 1
ATOM 703 O O . ASN A 1 86 ? -0.348 12.158 3.439 1.00 87.50 86 ASN A O 1
ATOM 707 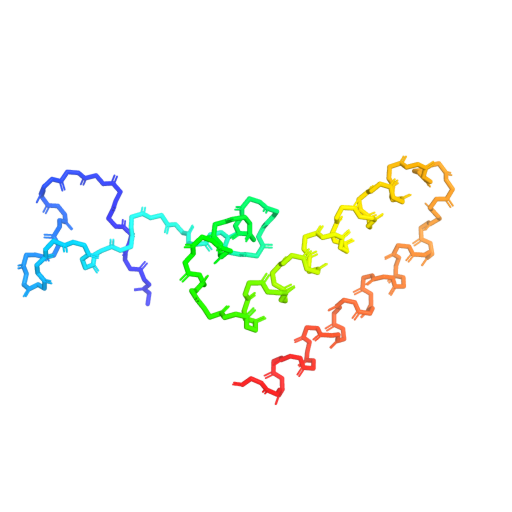N N . THR A 1 87 ? -2.517 11.898 3.932 1.00 86.69 87 THR A N 1
ATOM 708 C CA . THR A 1 87 ? -2.995 12.213 2.576 1.00 86.69 87 THR A CA 1
ATOM 709 C C . THR A 1 87 ? -2.721 13.671 2.226 1.00 86.69 87 THR A C 1
ATOM 711 O O . THR A 1 87 ? -2.224 13.947 1.137 1.00 86.69 87 THR A O 1
ATOM 714 N N . ASN A 1 88 ? -2.999 14.595 3.149 1.00 89.81 88 ASN A N 1
ATOM 715 C CA . ASN A 1 88 ? -2.679 16.006 2.961 1.00 89.81 88 ASN A CA 1
ATOM 716 C C . ASN A 1 88 ? -1.172 16.214 2.804 1.00 89.81 88 ASN A C 1
ATOM 718 O O . ASN A 1 88 ? -0.769 16.891 1.867 1.00 89.81 88 ASN A O 1
ATOM 722 N N . ASP A 1 89 ? -0.345 15.586 3.636 1.00 89.69 89 ASP A N 1
ATOM 723 C CA . ASP A 1 89 ? 1.114 15.709 3.553 1.00 89.69 89 ASP A CA 1
ATOM 724 C C . ASP A 1 89 ? 1.640 15.211 2.196 1.00 89.69 89 ASP A C 1
ATOM 726 O O . ASP A 1 89 ? 2.442 15.884 1.552 1.00 89.69 89 ASP A O 1
ATOM 730 N N . ILE A 1 90 ? 1.123 14.080 1.697 1.00 85.81 90 ILE A N 1
ATOM 731 C CA . ILE A 1 90 ? 1.440 13.591 0.345 1.00 85.81 90 ILE A CA 1
ATOM 732 C C . ILE A 1 90 ? 1.011 14.609 -0.715 1.00 85.81 90 ILE A C 1
ATOM 734 O O . ILE A 1 90 ? 1.763 14.850 -1.649 1.00 85.81 90 ILE A O 1
ATOM 738 N N . MET A 1 91 ? -0.171 15.218 -0.584 1.00 81.44 91 MET A N 1
ATOM 739 C CA . MET A 1 91 ? -0.653 16.226 -1.535 1.00 81.44 91 MET A CA 1
ATOM 740 C C . MET A 1 91 ? 0.162 17.524 -1.507 1.00 81.44 91 MET A C 1
ATOM 742 O O . MET A 1 91 ? 0.259 18.176 -2.538 1.00 81.44 91 MET A O 1
ATOM 746 N N . GLN A 1 92 ? 0.732 17.906 -0.361 1.00 84.81 92 GLN A N 1
ATOM 747 C CA . GLN A 1 92 ? 1.583 19.098 -0.244 1.00 84.81 92 GLN A CA 1
ATOM 748 C C . GLN A 1 92 ? 3.014 18.865 -0.752 1.00 84.81 92 GLN A C 1
ATOM 750 O O . GLN A 1 92 ? 3.705 19.821 -1.097 1.00 84.81 92 GLN A O 1
ATOM 755 N N . HIS A 1 93 ? 3.470 17.611 -0.777 1.00 71.00 93 HIS A N 1
ATOM 756 C CA . HIS A 1 93 ? 4.825 17.228 -1.189 1.00 71.00 93 HIS A CA 1
ATOM 757 C C . HIS A 1 93 ? 4.892 16.504 -2.549 1.00 71.00 93 HIS A C 1
ATOM 759 O O . HIS A 1 93 ? 5.974 16.076 -2.957 1.00 71.00 93 HIS A O 1
ATOM 765 N N . SER A 1 94 ? 3.754 16.356 -3.232 1.00 55.09 94 SER A N 1
ATOM 766 C CA . SER A 1 94 ? 3.598 15.817 -4.592 1.00 55.09 94 SER A CA 1
ATOM 767 C C . SER A 1 94 ? 3.553 16.926 -5.633 1.00 55.09 94 SER A C 1
ATOM 769 O O . SER A 1 94 ? 3.822 16.573 -6.803 1.00 55.09 94 SER A O 1
#

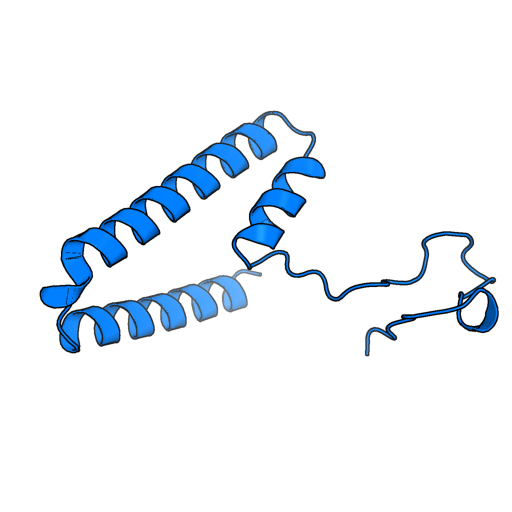Secondary structure (DSSP, 8-state):
------S-TTSS-GGG-TT-S--S---TTSHHHHHHHHHH--SHHHHHHHHHHHHHHHHHHHHHHHTTTT--HHHHHHHHHHHHHHHHHHHHH-